Protein AF-A0A8S3A8A2-F1 (afdb_monomer_l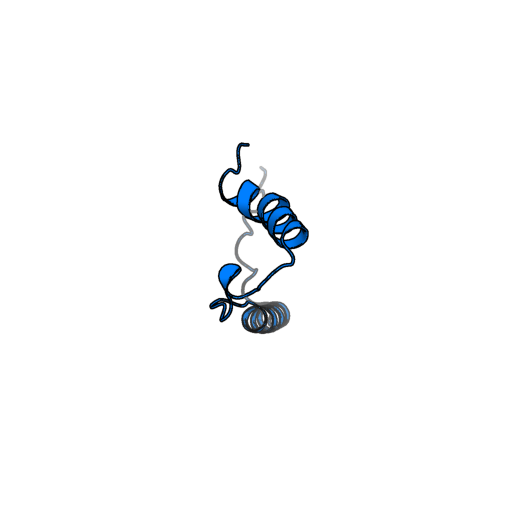ite)

Radius of gyration: 20.89 Å; chains: 1; bounding box: 66×15×41 Å

Organism: NCBI:txid392030

Sequence (62 aa):
GNPKDNKDDDDGDDPDRKRMMRKFEGAIVTDPQVSFSDVVGLEQAKEALKEAVILPVKFPQL

Foldseek 3Di:
DDDDDPPPDDPPDDVVVVVVVVVVVVVDDDDDPDDPVNDPDPVVVVVVCCVVPVCCVVPVPD

pLDDT: mean 82.87, std 16.13, range [37.69, 96.12]

InterPro domains:
  IPR027417 P-loop containing nucleoside triphosphate hydrolase [G3DSA:3.40.50.300] (32-62)

Structure (mmCIF, N/CA/C/O backbone):
data_AF-A0A8S3A8A2-F1
#
_entry.id   AF-A0A8S3A8A2-F1
#
loop_
_atom_site.group_PDB
_atom_site.id
_atom_site.type_symbol
_atom_site.label_atom_id
_atom_site.label_alt_id
_atom_site.label_comp_id
_atom_site.label_asym_id
_atom_site.label_entity_id
_atom_site.label_seq_id
_atom_site.pdbx_PDB_ins_code
_atom_site.Cartn_x
_atom_site.Cartn_y
_atom_site.Cartn_z
_atom_site.occupancy
_atom_site.B_iso_or_equiv
_atom_site.auth_seq_id
_atom_site.auth_comp_id
_atom_site.auth_asym_id
_atom_site.auth_atom_id
_atom_site.pdbx_PDB_model_num
ATOM 1 N N . GLY A 1 1 ? 52.975 -3.251 -6.397 1.00 49.50 1 GLY A N 1
ATOM 2 C CA . GLY A 1 1 ? 51.984 -4.034 -7.148 1.00 49.50 1 GLY A CA 1
ATOM 3 C C . GLY A 1 1 ? 50.819 -4.340 -6.244 1.00 49.50 1 GLY A C 1
ATOM 4 O O . GLY A 1 1 ? 51.054 -4.915 -5.194 1.00 49.50 1 GLY A O 1
ATOM 5 N N . ASN A 1 2 ? 49.624 -3.891 -6.618 1.00 37.69 2 ASN A N 1
ATOM 6 C CA . ASN A 1 2 ? 48.427 -4.722 -6.748 1.00 37.69 2 ASN A CA 1
ATOM 7 C C . ASN A 1 2 ? 47.305 -3.828 -7.320 1.00 37.69 2 ASN A C 1
ATOM 9 O O . ASN A 1 2 ? 46.945 -2.854 -6.659 1.00 37.69 2 ASN A O 1
ATOM 13 N N . PRO A 1 3 ? 46.779 -4.097 -8.523 1.00 49.12 3 PRO A N 1
ATOM 14 C CA . PRO A 1 3 ? 45.561 -3.466 -9.005 1.00 49.12 3 PRO A CA 1
ATOM 15 C C . PRO A 1 3 ? 44.375 -4.220 -8.392 1.00 49.12 3 PRO A C 1
ATOM 17 O O . PRO A 1 3 ? 44.300 -5.441 -8.495 1.00 49.12 3 PRO A O 1
ATOM 20 N N . LYS A 1 4 ? 43.470 -3.517 -7.717 1.00 55.06 4 LYS A N 1
ATOM 21 C CA . LYS A 1 4 ? 42.132 -4.038 -7.432 1.00 55.06 4 LYS A CA 1
ATOM 22 C C . LYS A 1 4 ? 41.139 -3.100 -8.090 1.00 55.06 4 LYS A C 1
ATOM 24 O O . LYS A 1 4 ? 40.847 -2.036 -7.563 1.00 55.06 4 LYS A O 1
ATOM 29 N N . ASP A 1 5 ? 40.786 -3.481 -9.311 1.00 54.75 5 ASP A N 1
ATOM 30 C CA . ASP A 1 5 ? 39.413 -3.532 -9.805 1.00 54.75 5 ASP A CA 1
ATOM 31 C C . ASP A 1 5 ? 38.488 -2.398 -9.348 1.00 54.75 5 ASP A C 1
ATOM 33 O O . ASP A 1 5 ? 37.560 -2.617 -8.579 1.00 54.75 5 ASP A O 1
ATOM 37 N N . ASN A 1 6 ? 38.689 -1.208 -9.914 1.00 52.72 6 ASN A N 1
ATOM 38 C CA . ASN A 1 6 ? 37.555 -0.348 -10.242 1.00 52.72 6 ASN A CA 1
ATOM 39 C C . ASN A 1 6 ? 37.088 -0.742 -11.646 1.00 52.72 6 ASN A C 1
ATOM 41 O O . ASN A 1 6 ? 37.553 -0.202 -12.650 1.00 52.72 6 ASN A O 1
ATOM 45 N N . LYS A 1 7 ? 36.216 -1.747 -11.701 1.00 52.53 7 LYS A N 1
ATOM 46 C CA . LYS A 1 7 ? 35.321 -2.003 -12.835 1.00 52.53 7 LYS A CA 1
ATOM 47 C C . LYS A 1 7 ? 33.876 -1.856 -12.359 1.00 52.53 7 LYS A C 1
ATOM 49 O O . LYS A 1 7 ? 33.038 -2.715 -12.592 1.00 52.53 7 LYS A O 1
ATOM 54 N N . ASP A 1 8 ? 33.611 -0.755 -11.673 1.00 54.38 8 ASP A N 1
ATOM 55 C CA . ASP A 1 8 ? 32.295 -0.139 -11.738 1.00 54.38 8 ASP A CA 1
ATOM 56 C C . ASP A 1 8 ? 32.331 0.670 -13.034 1.00 54.38 8 ASP A C 1
ATOM 58 O O . ASP A 1 8 ? 33.097 1.623 -13.075 1.00 54.38 8 ASP A O 1
ATOM 62 N N . ASP A 1 9 ? 31.692 0.185 -14.106 1.00 54.09 9 ASP A N 1
ATOM 63 C CA . ASP A 1 9 ? 31.245 0.948 -15.300 1.00 54.09 9 ASP A CA 1
ATOM 64 C C . ASP A 1 9 ? 31.047 0.039 -16.541 1.00 54.09 9 ASP A C 1
ATOM 66 O O . ASP A 1 9 ? 31.464 0.378 -17.645 1.00 54.09 9 ASP A O 1
ATOM 70 N N . ASP A 1 10 ? 30.406 -1.130 -16.405 1.00 54.50 10 ASP A N 1
ATOM 71 C CA . ASP A 1 10 ? 29.837 -1.826 -17.579 1.00 54.50 10 ASP A CA 1
ATOM 72 C C . ASP A 1 10 ? 28.590 -2.641 -17.223 1.00 54.50 10 ASP A C 1
ATOM 74 O O . ASP A 1 10 ? 28.453 -3.821 -17.519 1.00 54.50 10 ASP A O 1
ATOM 78 N N . ASP A 1 11 ? 27.670 -2.001 -16.510 1.00 55.06 11 ASP A N 1
ATOM 79 C CA . ASP A 1 11 ? 26.380 -2.589 -16.138 1.00 55.06 11 ASP A CA 1
ATOM 80 C C . ASP A 1 11 ? 25.228 -1.913 -16.922 1.00 55.06 11 ASP A C 1
ATOM 82 O O . ASP A 1 11 ? 24.048 -2.013 -16.592 1.00 55.06 11 ASP A O 1
ATOM 86 N N . GLY A 1 12 ? 25.553 -1.158 -17.973 1.00 56.06 12 GLY A N 1
ATOM 87 C CA . GLY A 1 12 ? 24.597 -0.336 -18.721 1.00 56.06 12 GLY A CA 1
ATOM 88 C C . GLY A 1 12 ? 23.984 -0.990 -19.961 1.00 56.06 12 GLY A C 1
ATOM 89 O O . GLY A 1 12 ? 22.935 -0.524 -20.411 1.00 56.06 12 GLY A O 1
ATOM 90 N N . ASP A 1 13 ? 24.596 -2.051 -20.496 1.00 62.97 13 ASP A N 1
ATOM 91 C CA . ASP A 1 13 ? 24.379 -2.442 -21.897 1.00 62.97 13 ASP A CA 1
ATOM 92 C C . ASP A 1 13 ? 23.861 -3.868 -22.126 1.00 62.97 13 ASP A C 1
ATOM 94 O O . ASP A 1 13 ? 23.649 -4.242 -23.277 1.00 62.97 13 ASP A O 1
ATOM 98 N N . ASP A 1 14 ? 23.556 -4.647 -21.077 1.00 81.00 14 ASP A N 1
ATOM 99 C CA . ASP A 1 14 ? 22.830 -5.910 -21.268 1.00 81.00 14 ASP A CA 1
ATOM 100 C C . ASP A 1 14 ? 21.374 -5.613 -21.709 1.00 81.00 14 ASP A C 1
ATOM 102 O O . ASP A 1 14 ? 20.559 -5.110 -20.912 1.00 81.00 14 ASP A O 1
ATOM 106 N N . PRO A 1 15 ? 21.011 -5.908 -22.975 1.00 84.12 15 PRO A N 1
ATOM 107 C CA . PRO A 1 15 ? 19.678 -5.631 -23.493 1.00 84.12 15 PRO A CA 1
ATOM 108 C C . PRO A 1 15 ? 18.592 -6.418 -22.748 1.00 84.12 15 PRO A C 1
ATOM 110 O O . PRO A 1 15 ? 17.462 -5.926 -22.632 1.00 84.12 15 PRO A O 1
ATOM 113 N N . ASP A 1 16 ? 18.914 -7.589 -22.193 1.00 85.31 16 ASP A N 1
ATOM 114 C CA . ASP A 1 16 ? 17.970 -8.407 -21.435 1.00 85.31 16 ASP A CA 1
ATOM 115 C C . ASP A 1 16 ? 17.706 -7.814 -20.054 1.00 85.31 16 ASP A C 1
ATOM 117 O O . ASP A 1 16 ? 16.542 -7.707 -19.648 1.00 85.31 16 ASP A O 1
ATOM 121 N N . ARG A 1 17 ? 18.742 -7.310 -19.375 1.00 86.19 17 ARG A N 1
ATOM 122 C CA . ARG A 1 17 ? 18.595 -6.553 -18.121 1.00 86.19 17 ARG A CA 1
ATOM 123 C C . ARG A 1 17 ? 17.726 -5.317 -18.323 1.00 86.19 17 ARG A C 1
ATOM 125 O O . ARG A 1 17 ? 16.775 -5.099 -17.575 1.00 86.19 17 ARG A O 1
ATOM 132 N N . LYS A 1 18 ? 17.972 -4.543 -19.384 1.00 85.50 18 LYS A N 1
ATOM 133 C CA . LYS A 1 18 ? 17.171 -3.350 -19.718 1.00 85.50 18 LYS A CA 1
ATOM 134 C C . LYS A 1 18 ? 15.721 -3.701 -20.047 1.00 85.50 18 LYS A C 1
ATOM 136 O O . LYS A 1 18 ? 14.797 -2.994 -19.639 1.00 85.50 18 LYS A O 1
ATOM 141 N N . ARG A 1 19 ? 15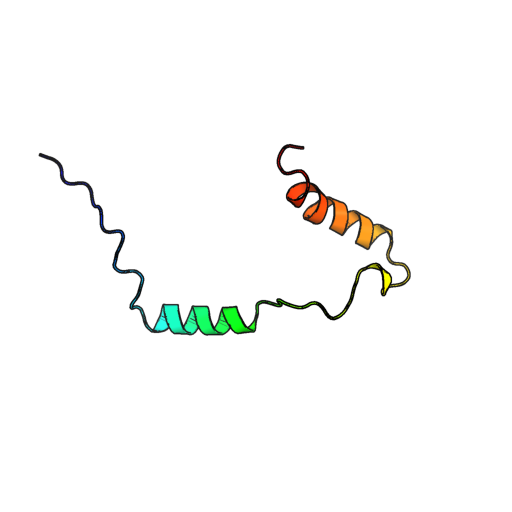.495 -4.809 -20.757 1.00 87.38 19 ARG A N 1
ATOM 142 C CA . ARG A 1 19 ? 14.150 -5.336 -21.027 1.00 87.38 19 ARG A CA 1
ATOM 143 C C . ARG A 1 19 ? 13.451 -5.793 -19.748 1.00 87.38 19 ARG A C 1
ATOM 145 O O . ARG A 1 19 ? 12.239 -5.620 -19.637 1.00 87.38 19 ARG A O 1
ATOM 152 N N . MET A 1 20 ? 14.184 -6.369 -18.801 1.00 88.06 20 MET A N 1
ATOM 153 C CA . MET A 1 20 ? 13.653 -6.787 -17.507 1.00 88.06 20 MET A CA 1
ATOM 154 C C . MET A 1 20 ? 13.261 -5.577 -16.649 1.00 88.06 20 MET A C 1
ATOM 156 O O . MET A 1 20 ? 12.138 -5.538 -16.153 1.00 88.06 20 MET A O 1
ATOM 160 N N . MET A 1 21 ? 14.113 -4.552 -16.562 1.00 87.81 21 MET A N 1
ATOM 161 C CA . MET A 1 21 ? 13.819 -3.320 -15.813 1.00 87.81 21 MET A CA 1
ATOM 162 C C . MET A 1 21 ? 12.573 -2.604 -16.340 1.00 87.81 21 MET A C 1
ATOM 164 O O . MET A 1 21 ? 11.685 -2.282 -15.559 1.00 87.81 21 MET A O 1
ATOM 168 N N . ARG A 1 22 ? 12.418 -2.486 -17.666 1.00 87.00 22 ARG A N 1
ATOM 169 C CA . ARG A 1 22 ? 11.201 -1.914 -18.279 1.00 87.00 22 ARG A CA 1
ATOM 170 C C . ARG A 1 22 ? 9.919 -2.664 -17.911 1.00 87.00 22 ARG A C 1
ATOM 172 O O . ARG A 1 22 ? 8.853 -2.062 -17.840 1.00 87.00 22 ARG A O 1
ATOM 179 N N . LYS A 1 23 ? 9.994 -3.983 -17.703 1.00 88.06 23 LYS A N 1
ATOM 180 C CA . LYS A 1 23 ? 8.837 -4.764 -17.236 1.00 88.06 23 LYS A CA 1
ATOM 181 C C . LYS A 1 23 ? 8.516 -4.477 -15.772 1.00 88.06 23 LYS A C 1
ATOM 183 O O . LYS A 1 23 ? 7.342 -4.446 -15.423 1.00 88.06 23 LYS A O 1
ATOM 188 N N . PHE A 1 24 ? 9.533 -4.269 -14.936 1.00 88.25 24 PHE A N 1
ATOM 189 C CA . PHE A 1 24 ? 9.336 -3.908 -13.533 1.00 88.25 24 PHE A CA 1
ATOM 190 C C . PHE A 1 24 ? 8.810 -2.488 -13.362 1.00 88.25 24 PHE A C 1
ATOM 192 O O . PHE A 1 24 ? 7.932 -2.284 -12.535 1.00 88.25 24 PHE A O 1
ATOM 199 N N . GLU A 1 25 ? 9.266 -1.534 -14.172 1.00 87.31 25 GLU A N 1
ATOM 200 C CA . GLU A 1 25 ? 8.763 -0.154 -14.154 1.00 87.31 25 GLU A CA 1
ATOM 201 C C . GLU A 1 25 ? 7.236 -0.101 -14.290 1.00 87.31 25 GLU A C 1
ATOM 203 O O . GLU A 1 25 ? 6.578 0.601 -13.531 1.00 87.31 25 GLU A O 1
ATOM 208 N N . GLY A 1 26 ? 6.653 -0.906 -15.186 1.00 84.31 26 GLY A N 1
ATOM 209 C CA . GLY A 1 26 ? 5.197 -0.992 -15.346 1.00 84.31 26 GLY A CA 1
ATOM 210 C C . GLY A 1 26 ? 4.459 -1.707 -14.205 1.00 84.31 26 GLY A C 1
ATOM 211 O O . GLY A 1 26 ? 3.240 -1.593 -14.111 1.00 84.31 26 GLY A O 1
ATOM 212 N N . ALA A 1 27 ? 5.169 -2.451 -13.354 1.00 88.31 27 ALA A N 1
ATOM 213 C CA . ALA A 1 27 ? 4.605 -3.148 -12.198 1.00 88.31 27 ALA A CA 1
ATOM 214 C C . ALA A 1 27 ? 4.679 -2.318 -10.903 1.00 88.31 27 ALA A C 1
ATOM 216 O O . ALA A 1 27 ? 4.049 -2.676 -9.907 1.00 88.31 27 ALA A O 1
ATOM 217 N N . ILE A 1 28 ? 5.446 -1.224 -10.899 1.00 89.75 28 ILE A N 1
ATOM 218 C CA . ILE A 1 28 ? 5.582 -0.332 -9.749 1.00 89.75 28 ILE A CA 1
ATOM 219 C C . ILE A 1 28 ? 4.420 0.663 -9.758 1.00 89.75 28 ILE A C 1
ATOM 221 O O . ILE A 1 28 ? 4.266 1.468 -10.673 1.00 89.75 28 ILE A O 1
ATOM 225 N N . VAL A 1 29 ? 3.603 0.621 -8.708 1.00 87.88 29 VAL A N 1
ATOM 226 C CA . VAL A 1 29 ? 2.493 1.561 -8.514 1.00 87.88 29 VAL A CA 1
ATOM 227 C C . VAL A 1 29 ? 3.024 2.830 -7.850 1.00 87.88 29 VAL A C 1
ATOM 229 O O . VAL A 1 29 ? 3.587 2.762 -6.759 1.00 87.88 29 VAL A O 1
ATOM 232 N N . THR A 1 30 ? 2.829 3.985 -8.489 1.00 87.88 30 THR A N 1
ATOM 233 C CA . THR A 1 30 ? 3.302 5.289 -7.984 1.00 87.88 30 THR A CA 1
ATOM 234 C C . THR A 1 30 ? 2.197 6.179 -7.416 1.00 87.88 30 THR A C 1
ATOM 236 O O . THR A 1 30 ? 2.495 7.041 -6.596 1.00 87.88 30 THR A O 1
ATOM 239 N N . ASP A 1 31 ? 0.941 5.984 -7.833 1.00 89.31 31 ASP A N 1
ATOM 240 C CA . ASP A 1 31 ? -0.203 6.804 -7.413 1.00 89.31 31 ASP A CA 1
ATOM 241 C C . ASP A 1 31 ? -1.384 5.926 -6.947 1.00 89.31 31 ASP A C 1
ATOM 243 O O . ASP A 1 31 ? -2.112 5.362 -7.776 1.00 89.31 31 ASP A O 1
ATOM 247 N N . PRO A 1 32 ? -1.561 5.734 -5.629 1.00 88.31 32 PRO A N 1
ATOM 248 C CA . PRO A 1 32 ? -2.618 4.884 -5.100 1.00 88.31 32 PRO A CA 1
ATOM 249 C C . PRO A 1 32 ? -3.989 5.571 -5.177 1.00 88.31 32 PRO A C 1
ATOM 251 O O . PRO A 1 32 ? -4.189 6.655 -4.643 1.00 88.31 32 PRO A O 1
ATOM 254 N N . GLN A 1 33 ? -4.974 4.884 -5.761 1.00 93.00 33 GLN A N 1
ATOM 255 C CA . GLN A 1 33 ? -6.351 5.392 -5.891 1.00 93.00 33 GLN A CA 1
ATOM 256 C C . GLN A 1 33 ? -7.232 5.153 -4.646 1.00 93.00 33 GLN A C 1
ATOM 258 O O . GLN A 1 33 ? -8.393 5.551 -4.634 1.00 93.00 33 GLN A O 1
ATOM 263 N N . VAL A 1 34 ? -6.717 4.461 -3.621 1.00 92.88 34 VAL A N 1
ATOM 264 C CA . VAL A 1 34 ? -7.465 4.071 -2.413 1.00 92.88 34 VAL A CA 1
ATOM 265 C C . VAL A 1 34 ? -6.606 4.296 -1.174 1.00 92.88 34 VAL A C 1
ATOM 267 O O . VAL A 1 34 ? -5.437 3.904 -1.138 1.00 92.88 34 VAL A O 1
ATOM 270 N N . SER A 1 35 ? -7.197 4.886 -0.138 1.00 91.25 35 SER A N 1
ATOM 271 C CA . SER A 1 35 ? -6.580 5.110 1.168 1.00 91.25 35 SER A CA 1
ATOM 272 C C . SER A 1 35 ? -7.134 4.161 2.240 1.00 91.25 35 SER A C 1
ATOM 274 O O . SER A 1 35 ? -8.218 3.595 2.110 1.00 91.25 35 SER A O 1
ATOM 276 N N . PHE A 1 36 ? -6.413 4.004 3.357 1.00 90.00 36 PHE A N 1
ATOM 277 C CA . PHE A 1 36 ? -6.863 3.160 4.477 1.00 90.00 36 PHE A CA 1
ATOM 278 C C . PHE A 1 36 ? -8.165 3.655 5.135 1.00 90.00 36 PHE A C 1
ATOM 280 O O . PHE A 1 36 ? -8.858 2.852 5.762 1.00 90.00 36 PHE A O 1
ATOM 287 N N . SER A 1 37 ? -8.503 4.945 5.001 1.00 91.69 37 SER A N 1
ATOM 288 C CA . SER A 1 37 ? -9.773 5.514 5.477 1.00 91.69 37 SER A CA 1
ATOM 289 C C . SER A 1 37 ? -10.967 5.155 4.598 1.00 91.69 37 SER A C 1
ATOM 291 O O . SER A 1 37 ? -12.090 5.162 5.093 1.00 91.69 37 SER A O 1
ATOM 293 N N . ASP A 1 38 ? -10.734 4.803 3.332 1.00 94.94 38 ASP A N 1
ATOM 294 C CA . ASP A 1 38 ? -11.802 4.410 2.404 1.00 94.94 38 ASP A CA 1
ATOM 295 C C . ASP A 1 38 ? -12.282 2.972 2.660 1.00 94.94 38 ASP A C 1
ATOM 297 O O . ASP A 1 38 ? -13.337 2.556 2.182 1.00 94.94 38 ASP A O 1
ATOM 301 N N . VAL A 1 39 ? -11.518 2.198 3.438 1.00 92.69 39 VAL A N 1
ATOM 302 C CA . VAL A 1 39 ? -11.843 0.820 3.811 1.00 92.69 39 VAL A CA 1
ATOM 303 C C . VAL A 1 39 ? -12.514 0.815 5.180 1.00 92.69 39 VAL A C 1
ATOM 305 O O . VAL A 1 39 ? -11.899 1.170 6.182 1.00 92.69 39 VAL A O 1
ATOM 308 N N . VAL A 1 40 ? -13.762 0.364 5.260 1.00 93.62 40 VAL A N 1
ATOM 309 C CA . VAL A 1 40 ? -14.487 0.236 6.534 1.00 93.62 40 VAL A CA 1
ATOM 310 C C . VAL A 1 40 ? -14.200 -1.128 7.174 1.00 93.62 40 VAL A C 1
ATOM 312 O O . VAL A 1 40 ? -14.282 -2.155 6.502 1.00 93.62 40 VAL A O 1
ATOM 315 N N . GLY A 1 41 ? -13.893 -1.159 8.477 1.00 94.75 41 GLY A N 1
ATOM 316 C CA . GLY A 1 41 ? -13.580 -2.392 9.207 1.00 94.75 41 GLY A CA 1
ATOM 317 C C . GLY A 1 41 ? -12.155 -2.900 8.959 1.00 94.75 41 GLY A C 1
ATOM 318 O O . GLY A 1 41 ? -11.286 -2.156 8.515 1.00 94.75 41 GLY A O 1
ATOM 319 N N . LEU A 1 42 ? -11.911 -4.188 9.239 1.00 95.44 42 LEU A N 1
ATOM 320 C CA . LEU A 1 42 ? -10.588 -4.838 9.145 1.00 95.44 42 LEU A CA 1
ATOM 321 C C . LEU A 1 42 ? -9.514 -4.229 10.065 1.00 95.44 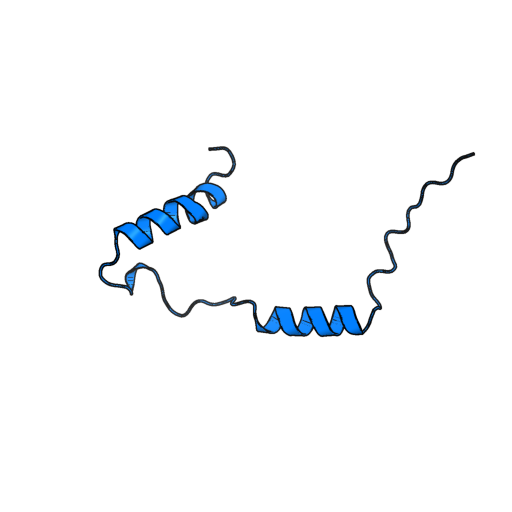42 LEU A C 1
ATOM 323 O O . LEU A 1 42 ? -8.327 -4.256 9.743 1.00 95.44 42 LEU A O 1
ATOM 327 N N . GLU A 1 43 ? -9.907 -3.711 11.228 1.00 95.25 43 GLU A N 1
ATOM 328 C CA . GLU A 1 43 ? -9.003 -2.871 12.024 1.00 95.25 43 GLU A CA 1
ATOM 329 C C . GLU A 1 43 ? -7.757 -3.600 12.532 1.00 95.25 43 GLU A C 1
ATOM 331 O O . GLU A 1 43 ? -6.667 -3.043 12.457 1.00 95.25 43 GLU A O 1
ATOM 336 N N . GLN A 1 44 ? -7.871 -4.880 12.901 1.00 95.62 44 GLN A N 1
ATOM 337 C CA . GLN A 1 44 ? -6.703 -5.692 13.269 1.00 95.62 44 GLN A CA 1
ATOM 338 C C . GLN A 1 44 ? -5.709 -5.845 12.108 1.00 95.62 44 GLN A C 1
ATOM 340 O O . GLN A 1 44 ? -4.499 -5.790 12.310 1.00 95.62 44 GLN A O 1
ATOM 345 N N . ALA A 1 45 ? -6.202 -6.006 10.877 1.00 95.38 45 ALA A N 1
ATOM 346 C CA . ALA A 1 45 ? -5.338 -6.130 9.707 1.00 95.38 45 ALA A CA 1
ATOM 347 C C . ALA A 1 45 ? -4.673 -4.790 9.354 1.00 95.38 45 ALA A C 1
ATOM 349 O O . ALA A 1 45 ? -3.494 -4.762 9.002 1.00 95.38 45 ALA A O 1
ATOM 350 N N . LYS A 1 46 ? -5.398 -3.670 9.483 1.00 94.31 46 LYS A N 1
ATOM 351 C CA . LYS A 1 46 ? -4.827 -2.331 9.270 1.00 94.31 46 LYS A CA 1
ATOM 352 C C . LYS A 1 46 ? -3.757 -1.994 10.306 1.00 94.31 46 LYS A C 1
ATOM 354 O O . LYS A 1 46 ? -2.725 -1.431 9.943 1.00 94.31 46 LYS A O 1
ATOM 359 N N . GLU A 1 47 ? -3.986 -2.340 11.569 1.00 95.25 47 GLU 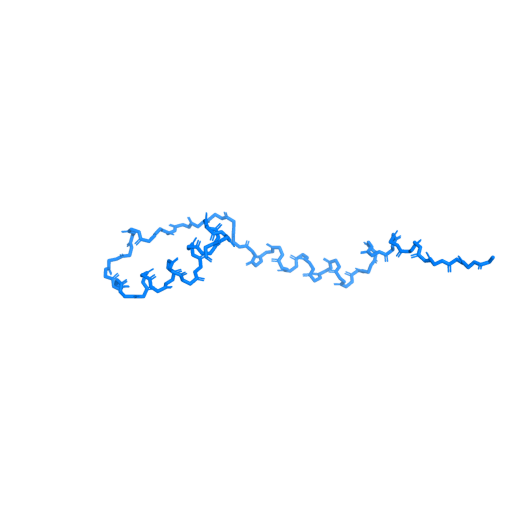A N 1
ATOM 360 C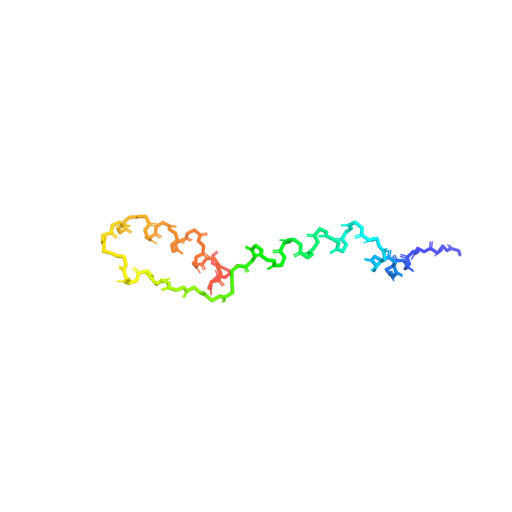 CA . GLU A 1 47 ? -3.021 -2.136 12.651 1.00 95.25 47 GLU A CA 1
ATOM 361 C C . GLU A 1 47 ? -1.763 -2.985 12.435 1.00 95.25 47 GLU A C 1
ATOM 363 O O . GLU A 1 47 ? -0.663 -2.435 12.413 1.00 95.25 47 GLU A O 1
ATOM 368 N N . ALA A 1 48 ? -1.920 -4.272 12.107 1.00 96.12 48 ALA A N 1
ATOM 369 C CA . ALA A 1 48 ? -0.797 -5.154 11.787 1.00 96.12 48 ALA A CA 1
ATOM 370 C C . ALA A 1 48 ? 0.058 -4.629 10.617 1.00 96.12 48 ALA A C 1
ATOM 372 O O . ALA A 1 48 ? 1.286 -4.639 10.688 1.00 96.12 48 ALA A O 1
ATOM 373 N N . LEU A 1 49 ? -0.567 -4.119 9.548 1.00 94.81 49 LEU A N 1
ATOM 374 C CA . LEU A 1 49 ? 0.158 -3.514 8.422 1.00 94.81 49 LEU A CA 1
ATOM 375 C C . LEU A 1 49 ? 0.894 -2.229 8.826 1.00 94.81 49 LEU A C 1
ATOM 377 O O . LEU A 1 49 ? 2.027 -1.995 8.396 1.00 94.81 49 LEU A O 1
ATOM 381 N N . LYS A 1 50 ? 0.272 -1.388 9.658 1.00 93.69 50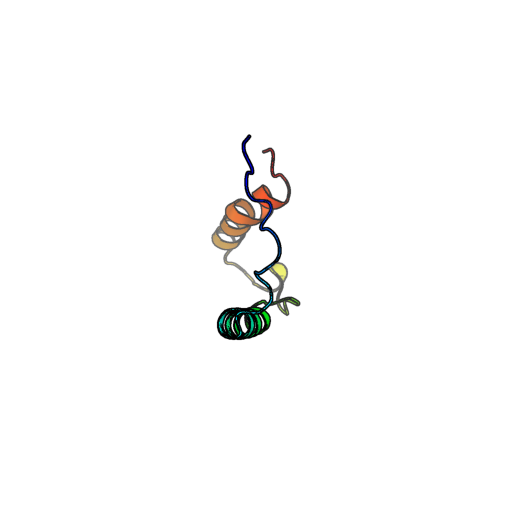 LYS A N 1
ATOM 382 C CA . LYS A 1 50 ? 0.893 -0.158 10.157 1.00 93.69 50 LYS A CA 1
ATOM 383 C C . LYS A 1 50 ? 2.130 -0.468 10.995 1.00 93.69 50 LYS A C 1
ATOM 385 O O . LYS A 1 50 ? 3.151 0.191 10.820 1.00 93.69 50 LYS A O 1
ATOM 390 N N . GLU A 1 51 ? 2.056 -1.460 11.867 1.00 95.56 51 GLU A N 1
ATOM 391 C CA . GLU A 1 51 ? 3.184 -1.851 12.710 1.00 95.56 51 GLU A CA 1
ATOM 392 C C . GLU A 1 51 ? 4.291 -2.547 11.924 1.00 95.56 51 GLU A C 1
ATOM 394 O O . GLU A 1 51 ? 5.456 -2.216 12.107 1.00 95.56 51 GLU A O 1
ATOM 399 N N . ALA A 1 52 ? 3.950 -3.459 11.012 1.00 95.44 52 ALA A N 1
ATOM 400 C CA . ALA A 1 52 ? 4.945 -4.221 10.260 1.00 95.44 52 ALA A CA 1
ATOM 401 C C . ALA A 1 52 ? 5.664 -3.397 9.178 1.00 95.44 52 ALA A C 1
ATOM 403 O O . ALA A 1 52 ? 6.794 -3.717 8.819 1.00 95.44 52 ALA A O 1
ATOM 404 N N . VAL A 1 53 ? 5.015 -2.360 8.632 1.00 94.19 53 VAL A N 1
ATOM 405 C CA . VAL A 1 53 ? 5.533 -1.616 7.469 1.00 94.19 53 VAL A CA 1
ATOM 406 C C . VAL A 1 53 ? 5.697 -0.127 7.755 1.00 94.19 53 VAL A C 1
ATOM 408 O O . VAL A 1 53 ? 6.757 0.438 7.497 1.00 94.19 53 VAL A O 1
ATOM 411 N N . ILE A 1 54 ? 4.672 0.541 8.292 1.00 92.31 54 ILE A N 1
ATOM 412 C CA . ILE A 1 54 ? 4.689 2.007 8.429 1.00 92.31 54 ILE A CA 1
ATOM 413 C C . ILE A 1 54 ? 5.589 2.455 9.586 1.00 92.31 54 ILE A C 1
ATOM 415 O O . ILE A 1 54 ? 6.325 3.429 9.429 1.00 92.31 54 ILE A O 1
ATOM 419 N N . LEU A 1 55 ? 5.534 1.789 10.743 1.00 93.75 55 LEU A N 1
ATOM 420 C CA . LEU A 1 55 ? 6.347 2.167 11.904 1.00 93.75 55 LEU A CA 1
ATOM 421 C C . LEU A 1 55 ? 7.856 2.019 11.649 1.00 93.75 55 LEU A C 1
ATOM 423 O O . LEU A 1 55 ? 8.546 3.007 11.886 1.00 93.75 55 LEU A O 1
ATOM 427 N N . PRO A 1 56 ? 8.376 0.906 11.091 1.00 95.06 56 PRO A N 1
ATOM 428 C CA . PRO A 1 56 ? 9.801 0.774 10.783 1.00 95.06 56 PRO A CA 1
ATOM 429 C C . PRO A 1 56 ? 10.293 1.834 9.797 1.00 95.06 56 PRO A C 1
ATOM 431 O O . PRO A 1 56 ? 11.389 2.361 9.942 1.00 95.06 56 PRO A O 1
ATOM 434 N N . VAL A 1 57 ? 9.468 2.198 8.809 1.00 95.19 57 VAL A N 1
ATOM 435 C CA . VAL A 1 57 ? 9.819 3.245 7.838 1.00 95.19 57 VAL A CA 1
ATOM 436 C C . VAL A 1 57 ? 9.822 4.633 8.485 1.00 95.19 57 VAL A C 1
ATOM 438 O O . VAL A 1 57 ? 10.698 5.444 8.192 1.00 95.19 57 VAL A O 1
ATOM 441 N N . LYS A 1 58 ? 8.855 4.934 9.364 1.00 92.88 58 LYS A N 1
ATOM 442 C CA . LYS A 1 58 ? 8.775 6.236 10.055 1.00 92.88 58 LYS A CA 1
ATOM 443 C C . LYS A 1 58 ? 9.783 6.382 11.193 1.00 92.88 58 LYS A C 1
ATOM 445 O O . LYS A 1 58 ? 10.190 7.503 11.489 1.00 92.88 58 LYS A O 1
ATOM 450 N N . PHE A 1 59 ? 10.158 5.278 11.826 1.00 94.69 59 PHE A N 1
ATOM 451 C CA . PHE A 1 59 ? 11.046 5.237 12.980 1.00 94.69 59 PHE A CA 1
ATOM 452 C C . PHE A 1 59 ? 12.098 4.124 12.811 1.00 94.69 59 PHE A C 1
ATOM 454 O O . PHE A 1 59 ? 12.048 3.116 13.509 1.00 94.69 59 PHE A O 1
ATOM 461 N N . PRO A 1 60 ? 13.062 4.285 11.891 1.00 92.12 60 PRO A N 1
ATOM 462 C CA . PRO A 1 60 ? 14.026 3.232 11.549 1.00 92.12 60 PRO A CA 1
ATOM 463 C C . PRO A 1 60 ? 15.006 2.854 12.673 1.00 92.12 60 PRO A C 1
ATOM 465 O O . PRO A 1 60 ? 15.710 1.856 12.557 1.00 92.12 60 PRO A O 1
ATOM 468 N N . GLN A 1 61 ? 15.076 3.647 13.741 1.00 92.38 61 GLN A N 1
ATOM 469 C CA . GLN A 1 61 ? 15.940 3.436 14.907 1.00 92.38 61 GLN A CA 1
ATOM 470 C C . GLN A 1 61 ? 15.212 2.906 16.155 1.00 92.38 61 GLN A C 1
ATOM 472 O O . GLN A 1 61 ? 15.803 2.904 17.236 1.00 92.38 61 GLN A O 1
ATOM 477 N N . LEU A 1 62 ? 13.925 2.579 16.026 1.00 73.56 62 LEU A N 1
ATOM 478 C CA . LEU A 1 62 ? 13.067 2.116 17.120 1.00 73.56 62 LEU A CA 1
ATOM 479 C C . LEU A 1 62 ? 13.205 0.605 17.348 1.00 73.56 62 LEU A C 1
ATOM 481 O O . LEU A 1 62 ? 13.506 -0.117 16.371 1.00 73.56 62 LEU A O 1
#

Secondary structure (DSSP, 8-state):
--------S--S--HHHHHHHHHHHTT---S-S--TTSS-S-HHHHHHHIIIIIHHHH-TT-